Protein AF-A0A945M7C5-F1 (afdb_monomer)

Secondary structure (DSSP, 8-state):
--S-----------S-----TT-HHHHHHHHHHHHHHTT-SSPPPTTIIIIIHHHHHHHHH-----TTEEE--HHHHHHHHTT--HHHHHHHTSSSPPSEEE--GGGTTEEETTEEE-HHHHHHHHHHHHTT--

Solvent-accessible surface area (backbone atoms only — not comparable to full-atom values): 8217 Å² total; per-residue (Å²): 132,96,72,91,67,90,77,86,81,94,72,59,65,65,87,71,85,91,78,63,90,92,48,65,63,60,61,49,51,52,52,51,45,51,59,51,58,77,66,52,95,60,89,73,61,84,47,50,79,31,28,51,47,51,36,50,45,30,75,74,74,60,59,88,74,68,68,32,59,42,67,45,48,54,61,28,36,53,13,38,51,67,75,52,42,74,53,39,54,53,50,59,71,40,85,63,45,48,81,44,68,42,72,53,72,90,43,52,85,38,72,45,97,91,31,77,33,44,70,68,49,52,53,41,23,50,51,32,48,76,76,59,71,109

Foldseek 3Di:
DPDPDADDDDFFFVPDDDDDVPRCVVVVLVVVLVVVVVPDPDDDDPCVSTRVVVRVCCVPPNPDDPRLEEEADLVNLVQLLVLHDDNLVVQCPDPPRHPYYHPPCVCACHDDPNHHHHPVSSVSSVVSVVVPSD

pLDDT: mean 91.85, std 8.1, range [41.62, 98.25]

Radius of gyration: 16.78 Å; Cα contacts (8 Å, |Δi|>4): 127; chains: 1; bounding box: 40×31×46 Å

Mean predicted aligned error: 4.45 Å

Structure (mmCIF, N/CA/C/O backbone):
data_AF-A0A945M7C5-F1
#
_entry.id   AF-A0A945M7C5-F1
#
loop_
_atom_site.group_PDB
_atom_site.id
_atom_site.type_symbol
_atom_site.label_atom_id
_atom_site.label_alt_id
_atom_site.label_comp_id
_atom_site.label_asym_id
_atom_site.label_entity_id
_atom_site.label_seq_id
_atom_site.pdbx_PDB_ins_code
_atom_site.Cartn_x
_atom_site.Cartn_y
_atom_site.Cartn_z
_atom_site.occupancy
_atom_site.B_iso_or_equiv
_atom_site.auth_seq_id
_atom_site.auth_comp_id
_atom_site.auth_asym_id
_atom_site.auth_atom_id
_atom_site.pdbx_PDB_model_num
ATOM 1 N N . ASN A 1 1 ? 12.561 -13.189 6.394 1.00 41.62 1 ASN A N 1
ATOM 2 C CA . ASN A 1 1 ? 12.932 -14.588 6.695 1.00 41.62 1 ASN A CA 1
ATOM 3 C C . ASN A 1 1 ? 13.475 -15.276 5.449 1.00 41.62 1 ASN A C 1
ATOM 5 O O . ASN A 1 1 ? 12.695 -15.811 4.689 1.00 41.62 1 ASN A O 1
ATOM 9 N N . GLY A 1 2 ? 14.795 -15.220 5.246 1.00 43.94 2 GLY A N 1
ATOM 10 C CA . GLY A 1 2 ? 15.665 -16.399 5.112 1.00 43.94 2 GLY A CA 1
ATOM 11 C C . GLY A 1 2 ? 15.782 -17.213 3.816 1.00 43.94 2 GLY A C 1
ATOM 12 O O . GLY A 1 2 ? 16.835 -17.810 3.643 1.00 43.94 2 GLY A O 1
ATOM 13 N N . ASP A 1 3 ? 14.794 -17.283 2.925 1.00 53.62 3 ASP A N 1
ATOM 14 C CA . ASP A 1 3 ? 14.802 -18.277 1.827 1.00 53.62 3 ASP A CA 1
ATOM 15 C C . ASP A 1 3 ? 14.945 -17.686 0.413 1.00 53.62 3 ASP A C 1
ATOM 17 O O . ASP A 1 3 ? 14.901 -18.421 -0.572 1.00 53.62 3 ASP A O 1
ATOM 21 N N . GLY A 1 4 ? 15.124 -16.365 0.291 1.00 68.56 4 GLY A N 1
ATOM 22 C CA . GLY A 1 4 ? 15.271 -15.677 -1.002 1.00 68.56 4 GLY A CA 1
ATOM 23 C C . GLY A 1 4 ? 14.028 -15.759 -1.897 1.00 68.56 4 GLY A C 1
ATOM 24 O O . GLY A 1 4 ? 14.059 -15.318 -3.045 1.00 68.56 4 GLY A O 1
ATOM 25 N N .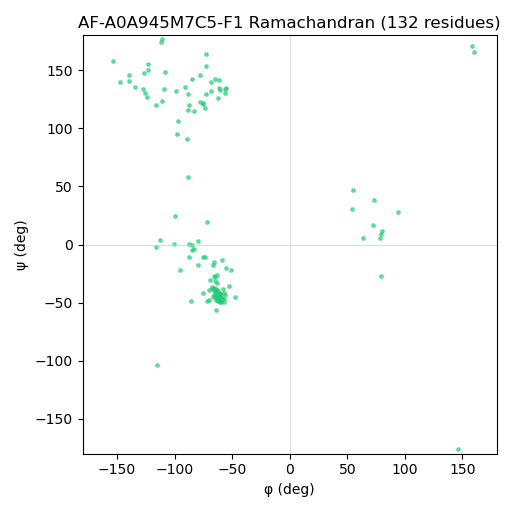 ARG A 1 5 ? 12.921 -16.320 -1.395 1.00 83.56 5 ARG A N 1
ATOM 26 C CA . ARG A 1 5 ? 11.676 -16.464 -2.142 1.00 83.56 5 ARG A CA 1
ATOM 27 C C . ARG A 1 5 ? 10.812 -15.228 -1.968 1.00 83.56 5 ARG A C 1
ATOM 29 O O . ARG A 1 5 ? 10.499 -14.802 -0.859 1.00 83.56 5 ARG A O 1
ATOM 36 N N . LEU A 1 6 ? 10.362 -14.690 -3.097 1.00 92.62 6 LEU A N 1
ATOM 37 C CA . LEU A 1 6 ? 9.384 -13.613 -3.122 1.00 92.62 6 LEU A CA 1
ATOM 38 C C . LEU A 1 6 ? 8.085 -14.069 -2.451 1.00 92.62 6 LEU A C 1
ATOM 40 O O . LEU A 1 6 ? 7.544 -15.138 -2.762 1.00 92.62 6 LEU A O 1
ATOM 44 N N . ARG A 1 7 ? 7.558 -13.219 -1.569 1.00 93.06 7 ARG A N 1
ATOM 45 C CA . ARG A 1 7 ? 6.307 -13.419 -0.835 1.00 93.06 7 ARG A CA 1
ATOM 46 C C . ARG A 1 7 ? 5.478 -12.138 -0.867 1.00 93.06 7 ARG A C 1
ATOM 48 O O . ARG A 1 7 ? 6.015 -11.063 -0.628 1.00 93.06 7 ARG A O 1
ATOM 55 N N . VAL A 1 8 ? 4.176 -12.279 -1.114 1.00 92.00 8 VAL A N 1
ATOM 56 C CA . VAL A 1 8 ? 3.203 -11.192 -0.949 1.00 92.00 8 VAL A CA 1
ATOM 57 C C . VAL A 1 8 ? 2.652 -11.256 0.475 1.00 92.00 8 VAL A C 1
ATOM 59 O O . VAL A 1 8 ? 2.368 -12.338 0.997 1.00 92.00 8 VAL A O 1
ATOM 62 N N . PHE A 1 9 ? 2.560 -10.103 1.133 1.00 90.81 9 PHE A N 1
ATOM 63 C CA . PHE A 1 9 ? 2.039 -9.981 2.492 1.00 90.81 9 PHE A CA 1
ATOM 64 C C . PHE A 1 9 ? 0.683 -9.280 2.463 1.00 90.81 9 PHE A C 1
ATOM 66 O O . PHE A 1 9 ? 0.547 -8.234 1.836 1.00 90.81 9 PHE A O 1
ATOM 73 N N . ARG A 1 10 ? -0.298 -9.831 3.184 1.00 87.19 10 ARG A N 1
ATOM 74 C CA . ARG A 1 10 ? -1.600 -9.194 3.413 1.00 87.19 10 ARG A CA 1
ATOM 75 C C . ARG A 1 10 ? -1.590 -8.506 4.772 1.00 87.19 10 ARG A C 1
ATOM 77 O O . ARG A 1 10 ? -1.822 -9.155 5.787 1.00 87.19 10 ARG A O 1
ATOM 84 N N . ASN A 1 11 ? -1.281 -7.214 4.779 1.00 85.44 11 ASN A N 1
ATOM 85 C CA . ASN A 1 11 ? -1.256 -6.390 5.984 1.00 85.44 11 ASN A CA 1
ATOM 86 C C . ASN A 1 11 ? -2.122 -5.147 5.778 1.00 85.44 11 ASN A C 1
ATOM 88 O O . ASN A 1 11 ? -2.166 -4.602 4.677 1.00 85.44 11 ASN A O 1
ATOM 92 N N . VAL A 1 12 ? -2.745 -4.658 6.849 1.00 89.75 12 VAL A N 1
ATOM 93 C CA . VAL A 1 12 ? -3.432 -3.364 6.816 1.00 89.75 12 VAL A CA 1
ATOM 94 C C . VAL A 1 12 ? -2.387 -2.251 6.779 1.00 89.75 12 VAL A C 1
ATOM 96 O O . VAL A 1 12 ? -1.477 -2.211 7.610 1.00 89.75 12 VAL A O 1
ATOM 99 N N . HIS A 1 13 ? -2.528 -1.323 5.836 1.00 86.75 13 HIS A N 1
ATOM 100 C CA . HIS A 1 13 ? -1.708 -0.118 5.756 1.00 86.75 13 HIS A CA 1
ATOM 101 C C . HIS A 1 13 ? -2.570 1.144 5.783 1.00 86.75 13 HIS A C 1
ATOM 103 O O . HIS A 1 13 ? -3.730 1.137 5.381 1.00 86.75 13 HIS A O 1
ATOM 109 N N . ASN A 1 14 ? -1.982 2.254 6.213 1.00 86.75 14 ASN A N 1
ATOM 110 C CA . ASN A 1 14 ? -2.655 3.539 6.397 1.00 86.75 14 ASN A CA 1
ATOM 111 C C . ASN A 1 14 ? -2.425 4.522 5.234 1.00 86.75 14 ASN A C 1
ATOM 113 O O . ASN A 1 14 ? -2.485 5.727 5.449 1.00 86.75 14 ASN A O 1
ATOM 117 N N . ALA A 1 15 ? -2.123 4.026 4.027 1.00 87.19 15 ALA A N 1
ATOM 118 C CA . ALA A 1 15 ? -1.867 4.879 2.862 1.00 87.19 15 ALA A CA 1
ATOM 119 C C . ALA A 1 15 ? -3.056 5.798 2.538 1.00 87.19 15 ALA A C 1
ATOM 121 O O . ALA A 1 15 ? -2.865 6.958 2.190 1.00 87.19 15 ALA A O 1
ATOM 122 N N . PHE A 1 16 ? -4.278 5.288 2.698 1.00 88.88 16 PHE A N 1
ATOM 123 C CA . PHE A 1 16 ? -5.490 6.092 2.673 1.00 88.88 16 PHE A CA 1
ATOM 124 C C . PHE A 1 16 ? -6.597 5.426 3.495 1.00 88.88 16 PHE A C 1
ATOM 126 O O . PHE A 1 16 ? -6.577 4.219 3.743 1.00 88.88 16 PHE A O 1
ATOM 133 N N . CYS A 1 17 ? -7.561 6.230 3.930 1.00 91.62 17 CYS A N 1
ATOM 134 C CA . CYS A 1 17 ? -8.763 5.797 4.633 1.00 91.62 17 CYS A CA 1
ATOM 135 C C . CYS A 1 17 ? -9.944 6.615 4.102 1.00 91.62 17 CYS A C 1
ATOM 137 O O . CYS A 1 17 ? -9.798 7.811 3.851 1.00 91.62 17 CYS A O 1
ATOM 139 N N . LEU A 1 18 ? -11.101 5.978 3.928 1.00 92.44 18 LEU A N 1
ATOM 140 C CA . LEU A 1 18 ? -12.311 6.624 3.426 1.00 92.44 18 LEU A CA 1
ATOM 141 C C . LEU A 1 18 ? -13.347 6.715 4.546 1.00 92.44 18 LEU A C 1
ATOM 143 O O . LEU A 1 18 ? -13.751 5.697 5.104 1.00 92.44 18 LEU A O 1
ATOM 147 N N . PHE A 1 19 ? -13.802 7.931 4.839 1.00 93.62 19 PHE A N 1
ATOM 148 C CA . PHE A 1 19 ? -14.819 8.188 5.854 1.00 93.62 19 PHE A CA 1
ATOM 149 C C . PHE A 1 19 ? -15.983 8.948 5.228 1.00 93.62 19 PHE A C 1
ATOM 151 O O . PHE A 1 19 ? -15.794 9.980 4.588 1.00 93.62 19 PHE A O 1
ATOM 158 N N . GLY A 1 20 ? -17.196 8.426 5.408 1.00 93.88 20 GLY A N 1
ATOM 159 C CA . GLY A 1 20 ? -18.413 9.142 5.038 1.00 93.88 20 GLY A CA 1
ATOM 160 C C . GLY A 1 20 ? -18.698 10.296 6.000 1.00 93.88 20 GLY A C 1
ATOM 161 O O . GLY A 1 20 ? -18.332 10.243 7.175 1.00 93.88 20 GLY A O 1
ATOM 162 N N . VAL A 1 21 ? -19.397 11.322 5.514 1.00 94.25 21 VAL A N 1
ATOM 163 C CA . VAL A 1 21 ? -19.900 12.416 6.358 1.00 94.25 21 VAL A CA 1
ATOM 164 C C . VAL A 1 21 ? -20.780 11.839 7.473 1.00 94.25 21 VAL A C 1
ATOM 166 O O . VAL A 1 21 ? -21.665 11.028 7.209 1.00 94.25 21 VAL A O 1
ATOM 169 N N . GLY A 1 22 ? -20.524 12.246 8.719 1.00 93.12 22 GLY A N 1
ATOM 170 C CA . GLY A 1 22 ? -21.253 11.764 9.899 1.00 93.12 22 GLY A CA 1
ATOM 171 C C . GLY A 1 22 ? -20.835 10.376 10.401 1.00 93.12 22 GLY A C 1
ATOM 172 O O . GLY A 1 22 ? -21.465 9.854 11.317 1.00 93.12 22 GLY A O 1
ATOM 173 N N . ASN A 1 23 ? -19.791 9.763 9.831 1.00 92.31 23 ASN A N 1
ATOM 174 C CA . ASN A 1 23 ? -19.252 8.501 10.333 1.00 92.31 23 ASN A CA 1
ATOM 175 C C . ASN A 1 23 ? -18.427 8.736 11.623 1.00 92.31 23 ASN A C 1
ATOM 177 O O . ASN A 1 23 ? -17.422 9.445 11.565 1.00 92.31 23 ASN A O 1
ATOM 181 N N . PRO A 1 24 ? -18.775 8.102 12.763 1.00 94.56 24 PRO A N 1
ATOM 182 C CA . PRO A 1 24 ? -18.104 8.341 14.046 1.00 94.56 24 PRO A CA 1
ATOM 183 C C . PRO A 1 24 ? -16.702 7.719 14.144 1.00 94.56 24 PRO A C 1
ATOM 185 O O . PRO A 1 24 ? -15.973 7.976 15.101 1.00 94.56 24 PRO A O 1
ATOM 188 N N . VAL A 1 25 ? -16.310 6.866 13.191 1.00 93.69 25 VAL A N 1
ATOM 189 C CA . VAL A 1 25 ? -15.030 6.148 13.223 1.00 93.69 25 VAL A CA 1
ATOM 190 C C . VAL A 1 25 ? -13.853 7.110 13.106 1.00 93.69 25 VAL A C 1
ATOM 192 O O . VAL A 1 25 ? -12.847 6.890 13.773 1.00 93.69 25 VAL A O 1
ATOM 195 N N . LEU 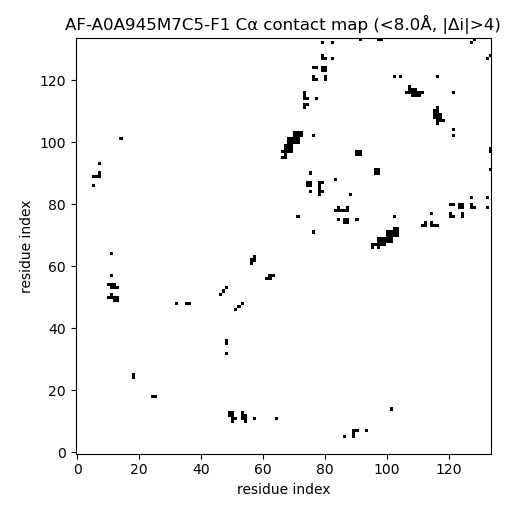A 1 26 ? -13.962 8.176 12.306 1.00 94.06 26 LEU A N 1
ATOM 196 C CA . LEU A 1 26 ? -12.873 9.148 12.182 1.00 94.06 26 LEU A CA 1
ATOM 197 C C . LEU A 1 26 ? -12.607 9.848 13.521 1.00 94.06 26 LEU A C 1
ATOM 199 O O . LEU A 1 26 ? -11.465 9.871 13.975 1.00 94.06 26 LEU A O 1
ATOM 203 N N . ASP A 1 27 ? -13.660 10.329 14.183 1.00 95.69 27 ASP A N 1
ATOM 204 C CA . ASP A 1 27 ? -13.553 10.974 15.496 1.00 95.69 27 ASP A CA 1
ATOM 205 C C . ASP A 1 27 ? -12.982 10.010 16.543 1.00 95.69 27 ASP A C 1
ATOM 207 O O . ASP A 1 27 ? -12.078 10.363 17.304 1.00 95.69 27 ASP A O 1
ATOM 211 N N . PHE A 1 28 ? -13.440 8.753 16.535 1.00 94.69 28 PHE A N 1
ATOM 212 C CA . PHE A 1 28 ? -12.884 7.705 17.388 1.00 94.69 28 PHE A CA 1
ATOM 213 C C . PHE A 1 28 ? -11.390 7.466 17.126 1.00 94.69 28 PHE A C 1
ATOM 215 O O . PHE A 1 28 ? -10.615 7.360 18.076 1.00 94.69 28 PHE A O 1
ATOM 222 N N . LEU A 1 29 ? -10.968 7.378 15.861 1.00 94.25 29 LEU A N 1
ATOM 223 C CA . LEU A 1 29 ? -9.567 7.154 15.500 1.00 94.25 29 LEU A CA 1
ATOM 224 C C . LEU A 1 29 ? -8.680 8.330 15.917 1.00 94.25 29 LEU A C 1
ATOM 226 O O . LEU A 1 29 ? -7.581 8.095 16.417 1.00 94.25 29 LEU A O 1
ATOM 230 N N . ILE A 1 30 ? -9.158 9.568 15.761 1.00 94.31 30 ILE A N 1
ATOM 231 C CA . ILE A 1 30 ? -8.458 10.775 16.221 1.00 94.31 30 ILE A CA 1
ATOM 232 C C . ILE A 1 30 ? -8.268 10.724 17.739 1.00 94.31 30 ILE A C 1
ATOM 234 O O . ILE A 1 30 ? -7.145 10.884 18.225 1.00 94.31 30 ILE A O 1
ATOM 238 N N . GLU A 1 31 ? -9.332 10.442 18.491 1.00 96.38 31 GLU A N 1
ATOM 239 C CA . GLU A 1 31 ? -9.274 10.355 19.953 1.00 96.38 31 GLU A CA 1
ATOM 240 C C . GLU A 1 31 ? -8.351 9.215 20.414 1.00 96.38 31 GLU A C 1
ATOM 242 O O . GLU A 1 31 ? -7.488 9.403 21.276 1.00 96.38 31 GLU A O 1
ATOM 247 N N . ALA A 1 32 ? -8.477 8.030 19.812 1.00 94.25 32 ALA A N 1
ATOM 248 C CA . ALA A 1 32 ? -7.653 6.872 20.136 1.00 94.25 32 ALA A CA 1
ATOM 249 C C . ALA A 1 32 ? -6.168 7.132 19.842 1.00 94.25 32 ALA A C 1
ATOM 251 O O . ALA A 1 32 ? -5.322 6.897 20.709 1.00 94.25 32 ALA A O 1
ATOM 252 N N . ALA A 1 33 ? -5.845 7.655 18.656 1.00 93.19 33 ALA A N 1
ATOM 253 C CA . ALA A 1 33 ? -4.473 7.968 18.273 1.00 93.19 33 ALA A CA 1
ATOM 254 C C . ALA A 1 33 ? -3.864 9.042 19.184 1.00 93.19 33 ALA A C 1
ATOM 256 O O . ALA A 1 33 ? -2.735 8.875 19.647 1.00 93.19 33 ALA A O 1
ATOM 257 N N . THR A 1 34 ? -4.630 10.084 19.521 1.00 94.25 34 THR A N 1
ATOM 258 C CA . THR A 1 34 ? -4.207 11.149 20.444 1.00 94.25 34 THR A CA 1
ATOM 259 C C . THR A 1 34 ? -3.905 10.588 21.831 1.00 94.25 34 THR A C 1
ATOM 261 O O . THR A 1 34 ? -2.837 10.836 22.390 1.00 94.25 34 THR A O 1
ATOM 264 N N . ARG A 1 35 ? -4.791 9.748 22.377 1.00 94.94 35 ARG A N 1
ATOM 265 C CA . ARG A 1 35 ? -4.578 9.105 23.683 1.00 94.94 35 ARG A CA 1
ATOM 266 C C . ARG A 1 35 ? -3.404 8.135 23.708 1.00 94.94 35 ARG A C 1
ATOM 268 O O . ARG A 1 35 ? -2.824 7.934 24.773 1.00 94.94 35 ARG A O 1
ATOM 275 N N . ILE A 1 36 ? -3.099 7.469 22.596 1.00 93.00 36 ILE A N 1
ATOM 276 C CA . ILE A 1 3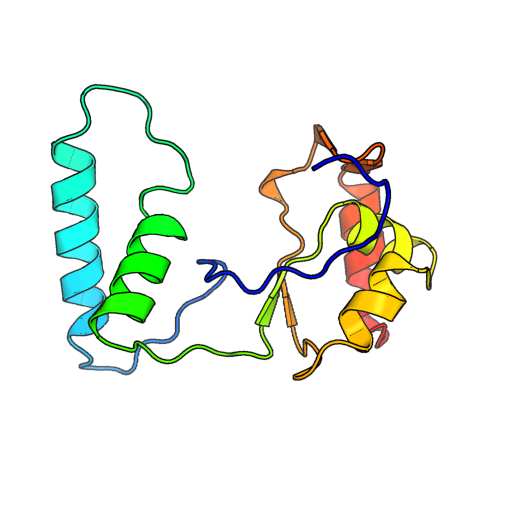6 ? -1.912 6.612 22.501 1.00 93.00 36 ILE A CA 1
ATOM 277 C C . ILE A 1 36 ? -0.668 7.495 22.456 1.00 93.00 36 ILE A C 1
ATOM 279 O O . ILE A 1 36 ? 0.237 7.274 23.251 1.00 93.00 36 ILE A O 1
ATOM 283 N N . ALA A 1 37 ? -0.650 8.520 21.599 1.00 91.69 37 ALA A N 1
ATOM 284 C CA . ALA A 1 37 ? 0.475 9.439 21.454 1.00 91.69 37 ALA A CA 1
ATOM 285 C C . ALA A 1 37 ? 0.852 10.123 22.779 1.00 91.69 37 ALA A C 1
ATOM 287 O O . ALA A 1 37 ? 2.026 10.159 23.131 1.00 91.69 37 ALA A O 1
ATOM 288 N N . LEU A 1 38 ? -0.139 10.581 23.553 1.00 93.56 38 LEU A N 1
ATOM 289 C CA . LEU A 1 38 ? 0.069 11.229 24.855 1.00 93.56 38 LEU A CA 1
ATOM 290 C C . LEU A 1 38 ? 0.656 10.309 25.939 1.00 93.56 38 LEU A C 1
ATOM 292 O O . LEU A 1 38 ? 1.091 10.803 26.974 1.00 93.56 38 LEU A O 1
ATOM 296 N N . ARG A 1 39 ? 0.645 8.986 25.740 1.00 93.06 39 ARG A N 1
ATOM 297 C CA . ARG A 1 39 ? 1.203 8.000 26.684 1.00 93.06 39 ARG A CA 1
ATOM 298 C C . ARG A 1 39 ? 2.589 7.497 26.287 1.00 93.06 39 ARG A C 1
ATOM 300 O O . ARG A 1 39 ? 3.114 6.604 26.946 1.00 93.06 39 ARG A O 1
ATOM 307 N N . LEU A 1 40 ? 3.142 7.979 25.177 1.00 91.31 40 LEU A N 1
ATOM 308 C CA . LEU A 1 40 ? 4.443 7.528 24.706 1.00 91.31 40 LEU A CA 1
ATOM 309 C C . LEU A 1 40 ? 5.559 8.283 25.416 1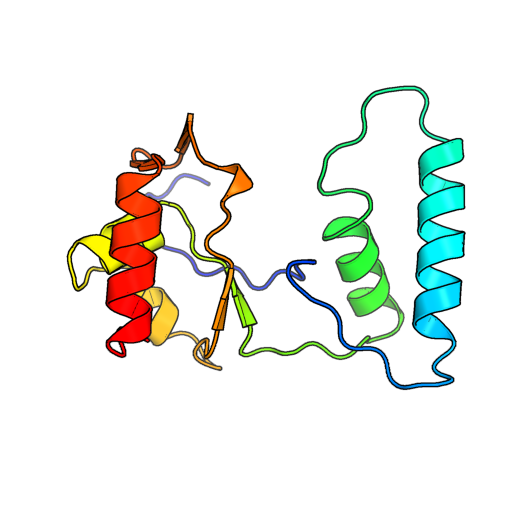.00 91.31 40 LEU A C 1
ATOM 311 O O . LEU A 1 40 ? 5.763 9.470 25.179 1.00 91.31 40 LEU A O 1
ATOM 315 N N . ASP A 1 41 ? 6.348 7.554 26.197 1.00 85.56 41 ASP A N 1
ATOM 316 C CA . ASP A 1 41 ? 7.581 8.057 26.802 1.00 85.56 41 ASP A CA 1
ATOM 317 C C . ASP A 1 41 ? 8.775 7.850 25.853 1.00 85.56 41 ASP A C 1
ATOM 319 O O . ASP A 1 41 ? 9.738 7.148 26.163 1.00 85.56 41 ASP A O 1
ATOM 323 N N . GLY A 1 42 ? 8.696 8.419 24.644 1.00 85.25 42 GLY A N 1
ATOM 324 C CA . GLY A 1 42 ? 9.780 8.364 23.660 1.00 85.25 42 GLY A CA 1
ATOM 325 C C . GLY A 1 42 ? 9.328 8.291 22.198 1.00 85.25 42 GLY A C 1
ATOM 326 O O . GLY A 1 42 ? 8.135 8.369 21.896 1.00 85.25 42 GLY A O 1
ATOM 327 N N . PRO A 1 43 ? 10.283 8.150 21.259 1.00 83.56 43 PRO A N 1
ATOM 328 C CA . PRO A 1 43 ? 9.981 8.088 19.836 1.00 83.56 43 PRO A CA 1
ATOM 329 C C . PRO A 1 43 ? 9.119 6.865 19.502 1.00 83.56 43 PRO A C 1
ATOM 331 O O . PRO A 1 43 ? 9.464 5.721 19.804 1.00 83.56 43 PRO A O 1
ATOM 334 N N . ALA A 1 44 ? 7.993 7.112 18.836 1.00 82.75 44 ALA A N 1
ATOM 335 C CA . ALA A 1 44 ? 7.092 6.069 18.373 1.00 82.75 44 ALA A CA 1
ATOM 336 C C . ALA A 1 44 ? 7.629 5.401 17.103 1.00 82.75 44 ALA A C 1
ATOM 338 O O . ALA A 1 44 ? 8.161 6.063 16.211 1.00 82.75 44 ALA A O 1
ATOM 339 N N . SER A 1 45 ? 7.378 4.099 16.947 1.00 86.00 45 SER A N 1
ATOM 340 C CA . SER A 1 45 ? 7.454 3.496 15.615 1.00 86.00 45 SER A CA 1
ATOM 341 C C . SER A 1 45 ? 6.414 4.167 14.705 1.00 86.00 45 SER A C 1
ATOM 343 O O . SER A 1 45 ? 5.249 4.239 15.107 1.00 86.00 45 SER A O 1
ATOM 345 N N . PRO A 1 46 ? 6.763 4.551 13.461 1.00 79.56 46 PRO A N 1
ATOM 346 C CA . PRO A 1 46 ? 5.795 5.067 12.486 1.00 79.56 46 PRO A CA 1
ATOM 347 C C . PRO A 1 46 ? 4.615 4.115 12.242 1.00 79.56 46 PRO A C 1
ATOM 349 O O . PRO A 1 46 ? 3.548 4.522 11.796 1.00 79.56 46 PRO A O 1
ATOM 352 N N . GLN A 1 47 ? 4.790 2.831 12.568 1.00 85.88 47 GLN A N 1
ATOM 353 C CA . GLN A 1 47 ? 3.759 1.817 12.408 1.00 85.88 47 GLN A CA 1
ATOM 354 C C . GLN A 1 47 ? 2.705 1.827 13.523 1.00 85.88 47 GLN A C 1
ATOM 356 O O . GLN A 1 47 ? 1.651 1.222 13.348 1.00 85.88 47 GLN A O 1
ATOM 361 N N . LEU A 1 48 ? 2.983 2.450 14.675 1.00 89.44 48 LEU A N 1
ATOM 362 C CA . LEU A 1 48 ? 2.147 2.330 15.872 1.00 89.44 48 LEU A CA 1
ATOM 363 C C . LEU A 1 48 ? 0.744 2.908 15.657 1.00 89.44 48 LEU A C 1
ATOM 365 O O . LEU A 1 48 ? -0.238 2.193 15.834 1.00 89.44 48 LEU A O 1
ATOM 369 N N . LEU A 1 49 ? 0.665 4.180 15.258 1.00 88.56 49 LEU A N 1
ATOM 370 C CA . LEU A 1 49 ? -0.599 4.914 15.105 1.00 88.56 49 LEU A CA 1
ATOM 371 C C . LEU A 1 49 ? -1.278 4.696 13.744 1.00 88.56 49 LEU A C 1
ATOM 373 O O . LEU A 1 49 ? -2.380 5.184 13.528 1.00 88.56 49 LEU A O 1
ATOM 377 N N . GLY A 1 50 ? -0.633 3.965 12.834 1.00 87.56 50 GLY A N 1
ATOM 378 C CA . GLY A 1 50 ? -1.185 3.611 11.529 1.00 87.56 50 GLY A CA 1
ATOM 379 C C . GLY A 1 50 ? -1.388 2.099 11.419 1.00 87.56 50 GLY A C 1
ATOM 380 O O . GLY A 1 50 ? -2.329 1.576 12.015 1.00 87.56 50 GLY A O 1
ATOM 381 N N . PRO A 1 51 ? -0.512 1.368 10.704 1.00 90.88 51 PRO A N 1
ATOM 382 C CA . PRO A 1 51 ? -0.672 -0.059 10.427 1.00 90.88 51 PRO A CA 1
ATOM 383 C C . PRO A 1 51 ? -1.025 -0.919 11.642 1.00 90.88 51 PRO A C 1
ATOM 385 O O . PRO A 1 51 ? -1.935 -1.735 11.552 1.00 90.88 51 PRO A O 1
ATOM 388 N N . LYS A 1 52 ? -0.362 -0.743 12.793 1.00 92.19 52 LYS A N 1
ATOM 389 C CA . LYS A 1 52 ? -0.602 -1.587 13.976 1.00 92.19 52 LYS A CA 1
ATOM 390 C C . LYS A 1 52 ? -1.961 -1.323 14.609 1.00 92.19 52 LYS A C 1
ATOM 392 O O . LYS A 1 52 ? -2.685 -2.280 14.875 1.00 92.19 52 LYS A O 1
ATOM 397 N N . LEU A 1 53 ? -2.316 -0.055 14.820 1.00 92.19 53 LEU A N 1
ATOM 398 C CA . LEU A 1 53 ? -3.631 0.316 15.342 1.00 92.19 53 LEU A CA 1
ATOM 399 C C . LEU A 1 53 ? -4.747 -0.156 14.401 1.00 92.19 53 LEU A C 1
ATOM 401 O O . LEU A 1 53 ? -5.685 -0.813 14.842 1.00 92.19 53 LEU A O 1
ATOM 405 N N . LEU A 1 54 ? -4.618 0.113 13.100 1.00 93.44 54 LEU A N 1
ATOM 406 C CA . LEU A 1 54 ? -5.628 -0.269 12.112 1.00 93.44 54 LEU A CA 1
ATOM 407 C C . LEU A 1 54 ? -5.733 -1.789 11.938 1.00 93.44 54 LEU A C 1
ATOM 409 O O . LEU A 1 54 ? -6.840 -2.308 11.838 1.00 93.44 54 LEU A O 1
ATOM 413 N N . THR A 1 55 ? -4.613 -2.519 11.976 1.00 93.44 55 THR A N 1
ATOM 414 C CA . THR A 1 55 ? -4.615 -3.993 11.968 1.00 93.44 55 THR A CA 1
ATOM 415 C C . THR A 1 55 ? -5.335 -4.541 13.197 1.00 93.44 55 THR A C 1
ATOM 417 O O . THR A 1 55 ? -6.145 -5.455 13.075 1.00 93.44 55 THR A O 1
ATOM 420 N N . ALA A 1 56 ? -5.078 -3.981 14.383 1.00 92.75 56 ALA A N 1
ATOM 421 C CA . ALA A 1 56 ? -5.762 -4.403 15.601 1.00 92.75 56 ALA A CA 1
ATOM 422 C C . ALA A 1 56 ? -7.277 -4.169 15.500 1.00 92.75 56 ALA A C 1
ATOM 424 O O . ALA A 1 56 ? -8.054 -5.069 15.801 1.00 92.75 56 ALA A O 1
ATOM 425 N N . LEU A 1 57 ? -7.700 -2.998 15.019 1.00 92.44 57 LEU A N 1
ATOM 426 C CA . LEU A 1 57 ? -9.118 -2.687 14.830 1.00 92.44 57 LEU A CA 1
ATOM 427 C C . LEU A 1 57 ? -9.771 -3.602 13.789 1.00 92.44 57 LEU A C 1
ATOM 429 O O . LEU A 1 57 ? -10.846 -4.139 14.045 1.00 92.44 57 LEU A O 1
ATOM 433 N N . HIS A 1 58 ? -9.108 -3.852 12.659 1.00 94.31 58 HIS A N 1
ATOM 434 C CA . HIS A 1 58 ? -9.582 -4.816 11.669 1.00 94.31 58 HIS A CA 1
ATOM 435 C C . HIS A 1 58 ? -9.769 -6.211 12.282 1.00 94.31 58 HIS A C 1
ATOM 437 O O . HIS A 1 58 ? -10.829 -6.807 12.133 1.00 94.31 58 HIS A O 1
ATOM 443 N N . ASN A 1 59 ? -8.793 -6.700 13.047 1.00 93.56 59 ASN A N 1
ATOM 444 C CA . ASN A 1 59 ? -8.860 -8.033 13.645 1.00 93.56 59 ASN A CA 1
ATOM 445 C C . ASN A 1 59 ? -9.919 -8.161 14.753 1.00 93.56 59 ASN A C 1
ATOM 447 O O . ASN A 1 59 ? -10.441 -9.252 14.960 1.00 93.56 59 ASN A O 1
ATOM 451 N N . ILE A 1 60 ? -10.212 -7.083 15.491 1.00 94.56 60 ILE A N 1
ATOM 452 C CA . ILE A 1 60 ? -11.165 -7.112 16.614 1.00 94.56 60 ILE A CA 1
ATOM 453 C C . ILE A 1 60 ? -12.602 -6.901 16.133 1.00 94.56 60 ILE A C 1
ATOM 455 O O . ILE A 1 60 ? -13.494 -7.637 16.547 1.00 94.56 60 ILE A O 1
ATOM 459 N N . VAL A 1 61 ? -12.840 -5.878 15.306 1.00 92.12 61 VAL A N 1
ATOM 460 C CA . VAL A 1 61 ? -14.199 -5.448 14.923 1.00 92.12 61 VAL A CA 1
ATOM 461 C C . VAL A 1 61 ? -14.504 -5.600 13.434 1.00 92.12 61 VAL A C 1
ATOM 463 O O . VAL A 1 61 ? -15.623 -5.318 13.018 1.00 92.12 61 VAL A O 1
ATOM 466 N N . GLY A 1 62 ? -13.544 -6.045 12.622 1.00 92.12 62 GLY A N 1
ATOM 467 C CA . GLY A 1 62 ? -13.774 -6.320 11.204 1.00 92.12 62 GLY A CA 1
ATOM 468 C C . GLY A 1 62 ? -13.927 -5.069 10.342 1.00 92.12 62 GLY A C 1
ATOM 469 O O . GLY A 1 62 ? -14.761 -5.061 9.439 1.00 92.12 62 GLY A O 1
ATOM 470 N N . PHE A 1 63 ? -13.163 -3.997 10.601 1.00 90.38 63 PHE A N 1
ATOM 471 C CA . PHE A 1 63 ? -13.228 -2.809 9.739 1.00 90.38 63 PHE A CA 1
ATOM 472 C C . PHE A 1 63 ? -12.936 -3.151 8.271 1.00 90.38 63 PHE A C 1
ATOM 474 O O . PHE A 1 63 ? -11.967 -3.865 8.002 1.00 90.38 63 PHE A O 1
ATOM 481 N N . PRO A 1 64 ? -13.753 -2.652 7.324 1.00 90.69 64 PRO A N 1
ATOM 482 C CA . PRO A 1 64 ? -13.631 -3.015 5.922 1.00 90.69 64 PRO A CA 1
ATOM 483 C C . PRO A 1 64 ? -12.304 -2.526 5.344 1.00 90.69 64 PRO A C 1
ATOM 485 O O . PRO A 1 64 ? -11.837 -1.428 5.654 1.00 90.69 64 PRO A O 1
ATOM 488 N N . LEU A 1 65 ? -11.718 -3.351 4.480 1.00 93.12 65 LEU A N 1
ATOM 489 C CA . LEU A 1 65 ? -10.503 -3.036 3.741 1.00 93.12 65 LEU A CA 1
ATOM 490 C C . LEU A 1 65 ? -10.846 -2.802 2.273 1.00 93.12 65 LEU A C 1
ATOM 492 O O . LEU A 1 65 ? -11.748 -3.430 1.721 1.00 93.12 65 LEU A O 1
ATOM 496 N N . ILE A 1 66 ? -10.083 -1.926 1.627 1.00 93.44 66 ILE A N 1
ATOM 497 C CA . ILE A 1 66 ? -10.058 -1.842 0.168 1.00 93.44 66 ILE A CA 1
ATOM 498 C C . ILE A 1 66 ? -8.971 -2.810 -0.276 1.00 93.44 66 ILE A C 1
ATOM 500 O O . ILE A 1 66 ? -7.797 -2.462 -0.317 1.00 93.44 66 ILE A O 1
ATOM 504 N N . GLU A 1 67 ? -9.358 -4.058 -0.525 1.00 92.19 67 GLU A N 1
ATOM 505 C CA . GLU A 1 67 ? -8.412 -5.161 -0.746 1.00 92.19 67 GLU A CA 1
ATOM 506 C C . GLU A 1 67 ? -7.585 -5.010 -2.034 1.00 92.19 67 GLU A C 1
ATOM 508 O O . GLU A 1 67 ? -6.534 -5.627 -2.162 1.00 92.19 67 GLU A O 1
ATOM 513 N N . THR A 1 68 ? -8.020 -4.152 -2.963 1.00 93.25 68 THR A N 1
ATOM 514 C CA . THR A 1 68 ? -7.280 -3.786 -4.182 1.00 93.25 68 THR A CA 1
ATOM 515 C C . THR A 1 68 ? -6.266 -2.658 -3.959 1.00 93.25 68 THR A C 1
ATOM 517 O O . THR A 1 68 ? -5.582 -2.252 -4.899 1.00 93.25 68 THR A O 1
ATOM 520 N N . ALA A 1 69 ? -6.149 -2.125 -2.742 1.00 92.88 69 ALA A N 1
ATOM 521 C CA . ALA A 1 69 ? -5.087 -1.198 -2.386 1.00 92.88 69 ALA A CA 1
ATOM 522 C C . ALA A 1 69 ? -3.862 -1.966 -1.889 1.00 92.88 69 ALA A C 1
ATOM 524 O O . ALA A 1 69 ? -3.912 -2.623 -0.851 1.00 92.88 69 ALA A O 1
ATOM 525 N N . GLY A 1 70 ? -2.764 -1.866 -2.635 1.00 93.81 70 GLY A N 1
ATOM 526 C CA . GLY A 1 70 ? -1.488 -2.470 -2.277 1.00 93.81 70 GLY A CA 1
ATOM 527 C C . GLY A 1 70 ? -0.419 -1.446 -1.907 1.00 93.81 70 GLY A C 1
ATOM 528 O O . GLY A 1 70 ? -0.591 -0.231 -2.022 1.00 93.81 70 GLY A O 1
ATOM 529 N N . ALA A 1 71 ? 0.744 -1.959 -1.517 1.00 93.81 71 ALA A N 1
ATOM 530 C CA . ALA A 1 71 ? 1.963 -1.183 -1.339 1.00 93.81 71 ALA A CA 1
ATOM 531 C C . ALA A 1 71 ? 3.102 -1.826 -2.136 1.00 93.81 71 ALA A C 1
ATOM 533 O O . ALA A 1 71 ? 3.297 -3.042 -2.078 1.00 93.81 71 ALA A O 1
ATOM 534 N N . ALA A 1 72 ? 3.852 -1.011 -2.873 1.00 95.56 72 ALA A N 1
ATOM 535 C CA . ALA A 1 72 ? 5.021 -1.461 -3.609 1.00 95.56 72 ALA A CA 1
ATOM 536 C C . ALA A 1 72 ? 6.203 -1.620 -2.643 1.00 95.56 72 ALA A C 1
ATOM 538 O O . ALA A 1 72 ? 6.597 -0.672 -1.961 1.00 95.56 72 ALA A O 1
ATOM 539 N N . SER A 1 73 ? 6.774 -2.824 -2.584 1.00 95.50 73 SER A N 1
ATOM 540 C CA . SER A 1 73 ? 8.086 -3.022 -1.968 1.00 95.50 73 SER A CA 1
ATOM 541 C C . SER A 1 73 ? 9.183 -2.444 -2.874 1.00 95.50 73 SER A C 1
ATOM 543 O O . SER A 1 73 ? 8.942 -2.263 -4.070 1.00 95.50 73 SER A O 1
ATOM 545 N N . PRO A 1 74 ? 10.410 -2.218 -2.373 1.00 97.06 74 PRO A N 1
ATOM 546 C CA . PRO A 1 74 ? 11.532 -1.789 -3.213 1.00 97.06 74 PRO A CA 1
ATOM 547 C C . PRO A 1 74 ? 11.766 -2.691 -4.436 1.00 97.06 74 PRO A C 1
ATOM 549 O O . PRO A 1 74 ? 12.052 -2.205 -5.526 1.00 97.06 74 PRO A O 1
ATOM 552 N N . LEU A 1 75 ? 11.557 -4.004 -4.293 1.00 97.31 75 LEU A N 1
ATOM 553 C CA . LEU A 1 75 ? 11.642 -4.952 -5.408 1.00 97.31 75 LEU A CA 1
ATOM 554 C C . LEU A 1 75 ? 10.551 -4.716 -6.464 1.00 97.31 75 LEU A C 1
ATOM 556 O O . LEU A 1 75 ? 10.829 -4.820 -7.653 1.00 97.31 75 LEU A O 1
ATOM 560 N N . VAL A 1 76 ? 9.328 -4.373 -6.045 1.00 97.50 76 VAL A N 1
ATOM 561 C CA . VAL A 1 76 ? 8.235 -4.017 -6.965 1.00 97.50 76 VAL A CA 1
ATOM 562 C C . VAL A 1 76 ? 8.510 -2.674 -7.641 1.00 97.50 76 VAL A C 1
ATOM 564 O O . VAL A 1 76 ? 8.262 -2.556 -8.832 1.00 97.50 76 VAL A O 1
ATOM 567 N N . LEU A 1 77 ? 9.057 -1.684 -6.924 1.00 98.00 77 LEU A N 1
ATOM 568 C CA . LEU A 1 77 ? 9.454 -0.395 -7.511 1.00 98.00 77 LEU A CA 1
ATOM 569 C C . LEU A 1 77 ? 10.492 -0.577 -8.620 1.00 98.00 77 LEU A C 1
ATOM 571 O O . LEU A 1 77 ? 10.328 -0.036 -9.710 1.00 98.00 77 LEU A O 1
ATOM 575 N N . ARG A 1 78 ? 11.526 -1.386 -8.359 1.00 97.75 78 ARG A N 1
ATOM 576 C CA . ARG A 1 78 ? 12.536 -1.750 -9.359 1.00 97.75 78 ARG A CA 1
ATOM 577 C C . ARG A 1 78 ? 11.899 -2.396 -10.586 1.00 97.75 78 ARG A C 1
ATOM 579 O O . ARG A 1 78 ? 12.206 -2.000 -11.703 1.00 97.75 78 ARG A O 1
ATOM 586 N N . ASP A 1 79 ? 11.033 -3.383 -10.379 1.00 98.25 79 ASP A N 1
ATOM 587 C CA . ASP A 1 79 ? 10.405 -4.112 -11.481 1.00 98.25 79 ASP A CA 1
ATOM 588 C C . ASP A 1 79 ? 9.434 -3.214 -12.273 1.00 98.25 79 ASP A C 1
ATOM 590 O O . ASP A 1 79 ? 9.406 -3.291 -13.496 1.00 98.25 79 ASP A O 1
ATOM 594 N N . LEU A 1 80 ? 8.701 -2.304 -11.618 1.00 97.94 80 LEU A N 1
ATOM 595 C CA . LEU A 1 80 ? 7.891 -1.278 -12.292 1.00 97.94 80 LEU A CA 1
ATOM 596 C C . LEU A 1 80 ? 8.759 -0.372 -13.172 1.00 97.94 80 LEU A C 1
ATOM 598 O O . LEU A 1 80 ? 8.455 -0.193 -14.348 1.00 97.94 80 LEU A O 1
ATOM 602 N N . ALA A 1 81 ? 9.858 0.156 -12.629 1.00 97.31 81 ALA A N 1
ATOM 603 C CA . ALA A 1 81 ? 10.763 1.032 -13.369 1.00 97.31 81 ALA A CA 1
ATOM 604 C C . ALA A 1 81 ? 11.493 0.320 -14.524 1.00 97.31 81 ALA A C 1
ATOM 606 O O . ALA A 1 81 ? 11.841 0.951 -15.518 1.00 97.31 81 ALA A O 1
ATOM 607 N N . ALA A 1 82 ? 11.699 -0.995 -14.417 1.00 97.12 82 ALA A N 1
ATOM 608 C CA . ALA A 1 82 ? 12.261 -1.829 -15.479 1.00 97.12 82 ALA A CA 1
ATOM 609 C C . ALA A 1 82 ? 11.224 -2.284 -16.529 1.00 97.12 82 ALA A C 1
ATOM 611 O O . ALA A 1 82 ? 11.594 -2.943 -17.501 1.00 97.12 82 ALA A O 1
ATOM 612 N N . GLY A 1 83 ? 9.937 -1.964 -16.341 1.00 96.12 83 GLY A N 1
ATOM 613 C CA . GLY A 1 83 ? 8.840 -2.389 -17.218 1.00 96.12 83 GLY A CA 1
ATOM 614 C C . GLY A 1 83 ? 8.354 -3.828 -16.993 1.00 96.12 83 GLY A C 1
ATOM 615 O O . GLY A 1 83 ? 7.554 -4.341 -17.773 1.00 96.12 83 GLY A O 1
ATOM 616 N N . GLY A 1 84 ? 8.816 -4.499 -15.939 1.00 95.81 84 GLY A N 1
ATOM 617 C CA . GLY A 1 84 ? 8.433 -5.862 -15.590 1.00 95.81 84 GLY A CA 1
ATOM 618 C C . GLY A 1 84 ? 9.435 -6.547 -14.665 1.00 95.81 84 GLY A C 1
ATOM 619 O O . GLY A 1 84 ? 10.571 -6.106 -14.495 1.00 95.81 84 GLY A O 1
ATOM 620 N N . GLY A 1 85 ? 9.016 -7.664 -14.071 1.00 96.69 85 GLY A N 1
ATOM 621 C CA . GLY A 1 85 ? 9.903 -8.493 -13.268 1.00 96.69 85 GLY A CA 1
ATOM 622 C C . GLY A 1 85 ? 9.177 -9.390 -12.268 1.00 96.69 85 GLY A C 1
ATOM 623 O O . GLY A 1 85 ? 7.971 -9.256 -12.044 1.00 96.69 85 GLY A O 1
ATOM 624 N N . PRO A 1 86 ? 9.914 -10.318 -11.638 1.00 96.62 86 PRO A N 1
ATOM 625 C CA . PRO A 1 86 ? 9.331 -11.394 -10.848 1.00 96.62 86 PRO A CA 1
ATOM 626 C C . PRO A 1 86 ? 8.582 -10.916 -9.595 1.00 96.62 86 PRO A C 1
ATOM 628 O O . PRO A 1 86 ? 7.670 -11.606 -9.138 1.00 96.62 86 PRO A O 1
ATOM 631 N N . ALA A 1 87 ? 8.943 -9.771 -9.008 1.00 96.81 87 ALA A N 1
ATOM 632 C CA . ALA A 1 87 ? 8.225 -9.205 -7.868 1.00 96.81 87 ALA A CA 1
ATOM 633 C C . ALA A 1 87 ? 6.899 -8.573 -8.304 1.00 96.81 87 AL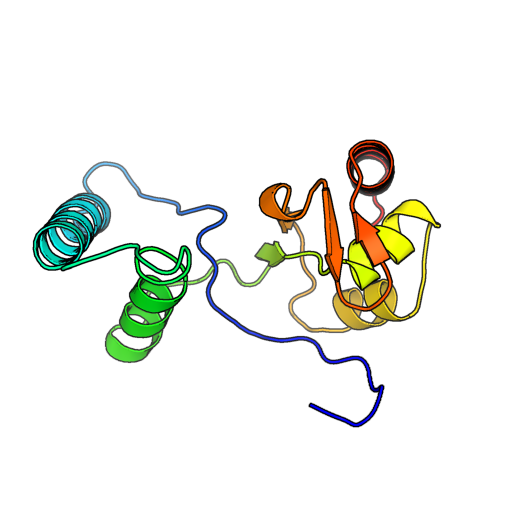A A C 1
ATOM 635 O O . ALA A 1 87 ? 5.885 -8.796 -7.639 1.00 96.81 87 ALA A O 1
ATOM 636 N N . LEU A 1 88 ? 6.892 -7.850 -9.429 1.00 96.50 88 LEU A N 1
ATOM 637 C CA . LEU A 1 88 ? 5.669 -7.284 -10.003 1.00 96.50 88 LEU A CA 1
ATOM 638 C C . LEU A 1 88 ? 4.718 -8.384 -10.493 1.00 96.50 88 LEU A C 1
ATOM 640 O O . LEU A 1 88 ? 3.535 -8.363 -10.161 1.00 96.50 88 LEU A O 1
ATOM 644 N N . ASP A 1 89 ? 5.236 -9.389 -11.199 1.00 95.88 89 ASP A N 1
ATOM 645 C CA . ASP A 1 89 ? 4.444 -10.522 -11.689 1.00 95.88 89 ASP A CA 1
ATOM 646 C C . ASP A 1 89 ? 3.803 -11.293 -10.536 1.00 95.88 89 ASP A C 1
ATOM 648 O O . ASP A 1 89 ? 2.622 -11.642 -10.579 1.00 95.88 89 ASP A O 1
ATOM 652 N N . LYS A 1 90 ? 4.560 -11.512 -9.453 1.00 95.62 90 LYS A N 1
ATOM 653 C CA . LYS A 1 90 ? 4.022 -12.158 -8.257 1.00 95.62 90 LYS A CA 1
ATOM 654 C C . LYS A 1 90 ? 2.924 -11.322 -7.601 1.00 95.62 90 LYS A C 1
ATOM 656 O O . LYS A 1 90 ? 1.944 -11.893 -7.131 1.00 95.62 90 LYS A O 1
ATOM 661 N N . LEU A 1 91 ? 3.091 -10.001 -7.542 1.00 95.06 91 LEU A N 1
ATOM 662 C CA . LEU A 1 91 ? 2.094 -9.103 -6.967 1.00 95.06 91 LEU A CA 1
ATOM 663 C C . LEU A 1 91 ? 0.792 -9.114 -7.784 1.00 95.06 91 LEU A C 1
ATOM 665 O O . LEU A 1 91 ? -0.279 -9.233 -7.200 1.00 95.06 91 LEU A O 1
ATOM 669 N N . ARG A 1 92 ? 0.882 -9.058 -9.119 1.00 93.44 92 ARG A N 1
ATOM 670 C CA . ARG A 1 92 ? -0.275 -9.132 -10.031 1.00 93.44 92 ARG A CA 1
ATOM 671 C C . ARG A 1 92 ? -1.020 -10.462 -9.951 1.00 93.44 92 ARG A C 1
ATOM 673 O O . ARG A 1 92 ? -2.234 -10.503 -10.124 1.00 93.44 92 ARG A O 1
ATOM 680 N N . ALA A 1 93 ? -0.297 -11.550 -9.697 1.00 93.62 93 ALA A N 1
ATOM 681 C CA . ALA A 1 93 ? -0.877 -12.882 -9.579 1.00 93.62 93 ALA A CA 1
ATOM 682 C C . ALA A 1 93 ? -1.622 -13.121 -8.249 1.00 93.62 93 ALA A C 1
ATOM 684 O O . ALA A 1 93 ? -2.298 -14.142 -8.119 1.00 93.62 93 ALA A O 1
ATOM 685 N N . GLU A 1 94 ? -1.501 -12.230 -7.257 1.00 92.19 94 GLU A N 1
ATOM 686 C CA . GLU A 1 94 ? -2.167 -12.381 -5.959 1.00 92.19 94 GLU A CA 1
ATOM 687 C C . GLU A 1 94 ? -3.587 -11.777 -5.998 1.00 92.19 94 GLU A C 1
ATOM 689 O O . GLU A 1 94 ? -3.728 -10.580 -6.235 1.00 92.19 94 GLU A O 1
ATOM 694 N N . PRO A 1 95 ? -4.657 -12.557 -5.747 1.00 91.44 95 PRO A N 1
ATOM 695 C CA . PRO A 1 95 ? -6.027 -12.044 -5.779 1.00 91.44 95 PRO A CA 1
ATOM 696 C C . PRO A 1 95 ? -6.462 -11.391 -4.444 1.00 91.44 95 PRO A C 1
ATOM 698 O O . PRO A 1 95 ? -6.176 -11.945 -3.391 1.00 91.44 95 PRO A O 1
ATOM 701 N N . PRO A 1 96 ? -7.238 -10.295 -4.428 1.00 91.75 96 PRO A N 1
ATOM 702 C CA . PRO A 1 96 ? -7.528 -9.466 -5.583 1.00 91.75 96 PRO A CA 1
ATOM 703 C C . PRO A 1 96 ? -6.264 -8.723 -6.024 1.00 91.75 96 PRO A C 1
ATOM 705 O O . PRO A 1 96 ? -5.492 -8.247 -5.191 1.00 91.75 96 PRO A O 1
ATOM 708 N N . ALA A 1 97 ? -6.074 -8.626 -7.340 1.00 90.38 97 ALA A N 1
ATOM 709 C CA . ALA A 1 97 ? -4.953 -7.882 -7.893 1.00 90.38 97 ALA A CA 1
ATOM 710 C C . ALA A 1 97 ? -5.057 -6.402 -7.478 1.00 90.38 97 ALA A C 1
ATOM 712 O O . ALA A 1 97 ? -6.169 -5.854 -7.427 1.00 90.38 97 ALA A O 1
ATOM 713 N N . PRO A 1 98 ? -3.930 -5.740 -7.168 1.00 92.75 98 PRO A N 1
ATOM 714 C CA . PRO A 1 98 ? -3.963 -4.349 -6.756 1.00 92.75 98 PRO A CA 1
ATOM 715 C C . PRO A 1 98 ? -4.376 -3.444 -7.921 1.00 92.75 98 PRO A C 1
ATOM 717 O O . PRO A 1 98 ? -3.823 -3.525 -9.011 1.00 92.75 98 PRO A O 1
ATOM 720 N N . ALA A 1 99 ? -5.323 -2.547 -7.663 1.00 93.12 99 ALA A N 1
ATOM 721 C CA . ALA A 1 99 ? -5.736 -1.489 -8.585 1.00 93.12 99 ALA A CA 1
ATOM 722 C C . ALA A 1 99 ? -5.005 -0.168 -8.304 1.00 93.12 99 ALA A C 1
ATOM 724 O O . ALA A 1 99 ? -4.921 0.699 -9.169 1.00 93.12 99 ALA A O 1
ATOM 725 N N . VAL A 1 100 ? -4.494 -0.001 -7.081 1.00 92.88 100 VAL A N 1
ATOM 726 C CA . VAL A 1 100 ? -3.713 1.165 -6.659 1.00 92.88 100 VAL A CA 1
ATOM 727 C C . VAL A 1 100 ? -2.548 0.716 -5.788 1.00 92.88 100 VAL A C 1
ATOM 729 O O . VAL A 1 100 ? -2.673 -0.240 -5.019 1.00 92.88 100 VAL A O 1
ATOM 732 N N . LEU A 1 101 ? -1.419 1.420 -5.882 1.00 94.88 101 LEU A N 1
ATOM 733 C CA . LEU A 1 101 ? -0.227 1.139 -5.087 1.00 94.88 101 LEU A CA 1
ATOM 734 C C . LEU A 1 101 ? 0.246 2.377 -4.329 1.00 94.88 101 LEU A C 1
ATOM 736 O O . LEU A 1 101 ? 0.470 3.436 -4.908 1.00 94.88 101 LEU A O 1
ATOM 740 N N . ASN A 1 102 ? 0.488 2.214 -3.032 1.00 94.50 102 ASN A N 1
ATOM 741 C CA . ASN A 1 102 ? 1.356 3.109 -2.282 1.00 94.50 102 ASN A CA 1
ATOM 742 C C . ASN A 1 102 ? 2.818 2.827 -2.660 1.00 94.50 102 ASN A C 1
ATOM 744 O O . ASN A 1 102 ? 3.325 1.741 -2.381 1.00 94.50 102 ASN A O 1
ATOM 748 N N . LEU A 1 103 ? 3.507 3.807 -3.245 1.00 95.12 103 LEU A N 1
ATOM 749 C CA . LEU A 1 103 ? 4.918 3.686 -3.643 1.00 95.12 103 LEU A CA 1
ATOM 750 C C . LEU A 1 103 ? 5.911 3.875 -2.491 1.00 95.12 103 LEU A C 1
ATOM 752 O O . LEU A 1 103 ? 7.117 3.836 -2.700 1.00 95.12 103 LEU A O 1
ATOM 756 N N . CYS A 1 104 ? 5.411 4.062 -1.267 1.00 92.25 104 CYS A N 1
ATOM 757 C CA . CYS A 1 104 ? 6.215 4.129 -0.054 1.00 92.25 104 CYS A CA 1
ATOM 758 C C . CYS A 1 104 ? 7.318 5.196 -0.124 1.00 92.25 104 CYS A C 1
ATOM 760 O O . CYS A 1 104 ? 8.448 4.928 0.273 1.00 92.25 104 CYS A O 1
ATOM 762 N N . ALA A 1 105 ? 6.989 6.417 -0.564 1.00 89.62 105 ALA A N 1
ATOM 763 C CA . ALA A 1 105 ? 7.939 7.532 -0.710 1.00 89.62 105 ALA A CA 1
ATOM 764 C C . ALA A 1 105 ? 8.791 7.810 0.550 1.00 89.62 105 ALA A C 1
ATOM 766 O O . ALA A 1 105 ? 9.901 8.319 0.457 1.00 89.62 105 ALA A O 1
ATOM 767 N N . SER A 1 106 ? 8.335 7.394 1.735 1.00 89.94 106 SER A N 1
ATOM 768 C CA . SER A 1 106 ? 9.133 7.386 2.971 1.00 89.94 106 SER A CA 1
ATOM 769 C C . SER A 1 106 ? 10.422 6.545 2.914 1.00 89.94 106 SER A C 1
ATOM 771 O O . SER A 1 106 ? 11.239 6.621 3.832 1.00 89.94 106 SER A O 1
ATOM 773 N N . LEU A 1 107 ? 10.579 5.691 1.898 1.00 93.00 107 LEU A N 1
ATOM 774 C CA . LEU A 1 107 ? 11.775 4.88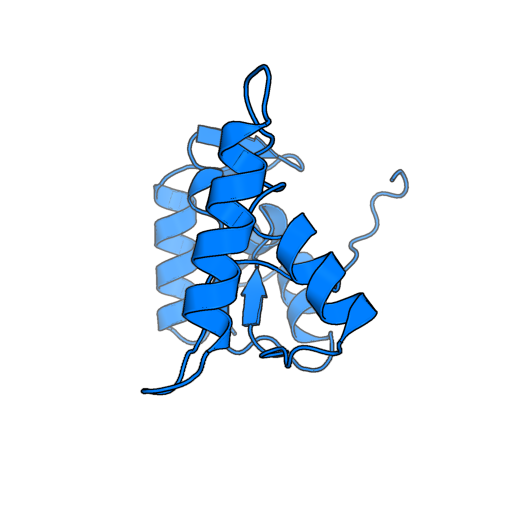8 1.649 1.00 93.00 107 LEU A CA 1
ATOM 775 C C . LEU A 1 107 ? 12.829 5.624 0.813 1.00 93.00 107 LEU A C 1
ATOM 777 O O . LEU A 1 107 ? 13.950 5.132 0.748 1.00 93.00 107 LEU A O 1
ATOM 781 N N . VAL A 1 108 ? 12.513 6.783 0.221 1.00 96.19 108 VAL A N 1
ATOM 782 C CA . VAL A 1 108 ? 13.488 7.582 -0.538 1.00 96.19 108 VAL A CA 1
ATOM 783 C C . VAL A 1 108 ? 14.711 7.896 0.331 1.00 96.19 108 VAL A C 1
ATOM 785 O O . VAL A 1 108 ? 14.592 8.252 1.506 1.00 96.19 108 VAL A O 1
ATOM 788 N N . GLY A 1 109 ? 15.899 7.719 -0.248 1.00 96.38 109 GLY A N 1
ATOM 789 C CA . GLY A 1 109 ? 17.185 7.863 0.432 1.00 96.38 109 GLY A CA 1
ATOM 790 C C . GLY A 1 109 ? 17.592 6.648 1.271 1.00 96.38 109 GLY A C 1
ATOM 791 O O . GLY A 1 109 ? 18.521 6.750 2.072 1.00 96.38 109 GLY A O 1
ATOM 792 N N . ARG A 1 110 ? 16.906 5.505 1.131 1.00 95.06 110 ARG A N 1
ATOM 793 C CA . ARG A 1 110 ? 17.231 4.259 1.840 1.00 95.06 110 ARG A CA 1
ATOM 794 C C . ARG A 1 110 ? 17.470 3.117 0.863 1.00 95.06 110 ARG A C 1
ATOM 796 O O . ARG A 1 110 ? 16.850 3.038 -0.193 1.00 95.06 110 ARG A O 1
ATOM 803 N N . GLU A 1 111 ? 18.326 2.190 1.273 1.00 95.06 111 GLU A N 1
ATOM 804 C CA . GLU A 1 111 ? 18.453 0.887 0.631 1.00 95.06 111 GLU A CA 1
ATOM 805 C C . GLU A 1 111 ? 17.661 -0.150 1.429 1.00 95.06 111 GLU A C 1
ATOM 807 O O . GLU A 1 111 ? 17.762 -0.223 2.657 1.00 95.06 111 GLU A O 1
ATOM 812 N N . SER A 1 112 ? 16.853 -0.944 0.735 1.00 92.00 112 SER A N 1
ATOM 813 C CA . SER A 1 112 ? 16.117 -2.065 1.316 1.00 92.00 112 SER A CA 1
ATOM 814 C C . SER A 1 112 ? 15.977 -3.168 0.282 1.00 92.00 112 SER A C 1
ATOM 816 O O . SER A 1 112 ? 15.753 -2.902 -0.895 1.00 92.00 112 SER A O 1
ATOM 818 N N . ASP A 1 113 ? 16.126 -4.415 0.725 1.00 89.88 113 ASP A N 1
ATOM 819 C CA . ASP A 1 113 ? 16.073 -5.606 -0.133 1.00 89.88 113 ASP A CA 1
ATOM 820 C C . ASP A 1 113 ? 17.051 -5.551 -1.325 1.00 89.88 113 ASP A C 1
ATOM 822 O O . ASP A 1 113 ? 16.781 -6.098 -2.394 1.00 89.88 113 ASP A O 1
ATOM 826 N N . GLY A 1 114 ? 18.194 -4.873 -1.146 1.00 92.56 114 GLY A N 1
ATOM 827 C CA . GLY A 1 114 ? 19.204 -4.679 -2.191 1.00 92.56 114 GLY A CA 1
ATOM 828 C C . GLY A 1 114 ? 18.789 -3.695 -3.290 1.00 92.56 114 GLY A C 1
ATOM 829 O O . GLY A 1 114 ? 19.376 -3.706 -4.370 1.00 92.56 114 GLY A O 1
ATOM 830 N N . VAL A 1 115 ? 17.764 -2.874 -3.047 1.00 95.88 115 VAL A N 1
ATOM 831 C CA . VAL A 1 115 ? 17.319 -1.808 -3.948 1.00 95.88 115 VAL A CA 1
ATOM 832 C C . VAL A 1 115 ? 17.518 -0.465 -3.255 1.00 95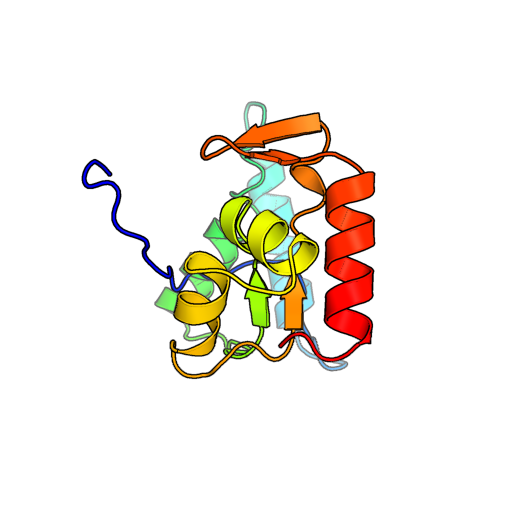.88 115 VAL A C 1
ATOM 834 O O . VAL A 1 115 ? 16.940 -0.214 -2.194 1.00 95.88 115 VAL A O 1
ATOM 837 N N . ALA A 1 116 ? 18.330 0.400 -3.861 1.00 96.94 116 ALA A N 1
ATOM 838 C CA . ALA A 1 116 ? 18.425 1.801 -3.476 1.00 96.94 116 ALA A CA 1
ATOM 839 C C . ALA A 1 116 ? 17.189 2.541 -3.999 1.00 96.94 116 ALA A C 1
ATOM 841 O O . ALA A 1 116 ? 16.920 2.524 -5.199 1.00 96.94 116 ALA A O 1
ATOM 842 N N . VAL A 1 117 ? 16.422 3.152 -3.097 1.00 97.56 117 VAL A N 1
ATOM 843 C CA . VAL A 1 117 ? 15.230 3.919 -3.459 1.00 97.56 117 VAL A CA 1
ATOM 844 C C . VAL A 1 117 ? 15.605 5.393 -3.527 1.00 97.56 117 VAL A C 1
ATOM 846 O O . VAL A 1 117 ? 15.809 6.035 -2.496 1.00 97.56 117 VAL A O 1
ATOM 849 N N . ASP A 1 118 ? 15.697 5.930 -4.738 1.00 97.31 118 ASP A N 1
ATOM 850 C CA . ASP A 1 118 ? 15.875 7.356 -5.005 1.00 97.31 118 ASP A CA 1
ATOM 851 C C . ASP A 1 118 ? 14.617 7.964 -5.653 1.00 97.31 118 ASP A C 1
ATOM 853 O O . ASP A 1 118 ? 13.629 7.275 -5.924 1.00 97.31 118 ASP A O 1
ATOM 857 N N . GLU A 1 119 ? 14.626 9.284 -5.837 1.00 97.12 119 GLU A N 1
ATOM 858 C CA . GLU A 1 119 ? 13.505 10.010 -6.446 1.00 97.12 119 GLU A CA 1
ATOM 859 C C . GLU A 1 119 ? 13.261 9.549 -7.889 1.00 97.12 119 GLU A C 1
ATOM 861 O O . GLU A 1 119 ? 12.115 9.318 -8.269 1.00 97.12 119 GLU A O 1
ATOM 866 N N . ALA A 1 120 ? 14.328 9.305 -8.655 1.00 97.56 120 ALA A N 1
ATOM 867 C CA . ALA A 1 120 ? 14.241 8.862 -10.045 1.00 97.56 120 ALA A CA 1
ATOM 868 C C . ALA A 1 120 ? 13.558 7.490 -10.184 1.00 97.56 120 ALA A C 1
ATOM 870 O O . ALA A 1 120 ? 12.749 7.287 -11.095 1.00 97.56 120 ALA A O 1
ATOM 871 N N . LEU A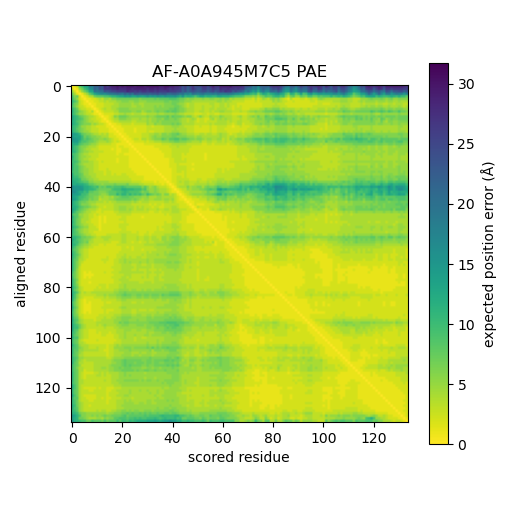 1 121 ? 13.834 6.551 -9.273 1.00 97.94 121 LEU A N 1
ATOM 872 C CA . LEU A 1 121 ? 13.169 5.252 -9.231 1.00 97.94 121 LEU A CA 1
ATOM 873 C C . LEU A 1 121 ? 11.665 5.410 -8.989 1.00 97.94 121 LEU A C 1
ATOM 875 O O . LEU A 1 121 ? 10.863 4.764 -9.665 1.00 97.94 121 LEU A O 1
ATOM 879 N N . ILE A 1 122 ? 11.281 6.267 -8.037 1.00 97.38 122 ILE A N 1
ATOM 880 C CA . ILE A 1 122 ? 9.872 6.536 -7.732 1.00 97.38 122 ILE A CA 1
ATOM 881 C C . ILE A 1 122 ? 9.178 7.183 -8.931 1.00 97.38 122 ILE A C 1
ATOM 883 O O . ILE A 1 122 ? 8.115 6.714 -9.327 1.00 97.38 122 ILE A O 1
ATOM 887 N N . GLU A 1 123 ? 9.778 8.205 -9.542 1.00 97.56 123 GLU A N 1
ATOM 888 C CA . GLU A 1 123 ? 9.222 8.886 -10.717 1.00 97.56 123 GLU A CA 1
ATOM 889 C C . GLU A 1 123 ? 9.045 7.934 -11.905 1.00 97.56 123 GLU A C 1
ATOM 891 O O . GLU A 1 123 ? 7.989 7.921 -12.539 1.00 97.56 123 GLU A O 1
ATOM 896 N N . THR A 1 124 ? 10.032 7.074 -12.166 1.00 97.94 124 THR A N 1
ATOM 897 C CA . THR A 1 124 ? 9.952 6.079 -13.247 1.00 97.94 124 THR A CA 1
ATOM 898 C C . THR A 1 124 ? 8.857 5.048 -12.966 1.00 97.94 124 THR A C 1
ATOM 900 O O . 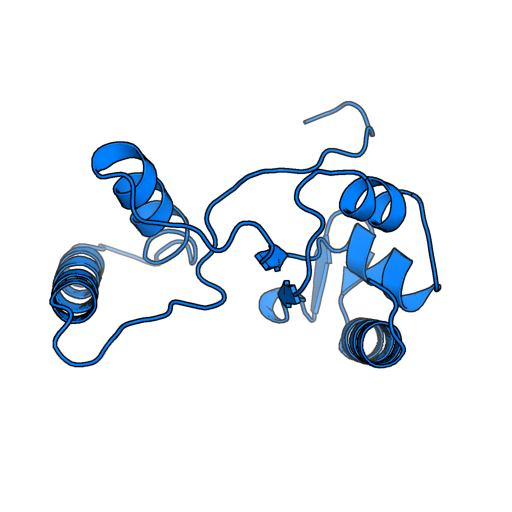THR A 1 124 ? 8.063 4.726 -13.850 1.00 97.94 124 THR A O 1
ATOM 903 N N . ALA A 1 125 ? 8.752 4.562 -11.724 1.00 97.50 125 ALA A N 1
ATOM 904 C CA . ALA A 1 125 ? 7.678 3.655 -11.327 1.00 97.50 125 ALA A CA 1
ATOM 905 C C . ALA A 1 125 ? 6.292 4.322 -11.425 1.00 97.50 125 ALA A C 1
ATOM 907 O O . ALA A 1 125 ? 5.332 3.684 -11.854 1.00 97.50 125 ALA A O 1
ATOM 908 N N . MET A 1 126 ? 6.177 5.608 -11.071 1.00 96.75 126 MET A N 1
ATOM 909 C CA . MET A 1 126 ? 4.949 6.392 -11.245 1.00 96.75 126 MET A CA 1
ATOM 910 C C . MET A 1 126 ? 4.556 6.518 -12.718 1.00 96.75 126 MET A C 1
ATOM 912 O O . MET A 1 126 ? 3.385 6.324 -13.044 1.00 96.75 126 MET A O 1
ATOM 916 N N . ALA A 1 127 ? 5.513 6.817 -13.599 1.00 97.38 127 ALA A N 1
ATOM 917 C CA . ALA A 1 127 ? 5.272 6.906 -15.036 1.00 97.38 127 ALA A CA 1
ATOM 918 C C . ALA A 1 127 ? 4.774 5.566 -15.601 1.00 97.38 127 ALA A C 1
ATOM 920 O O . ALA A 1 127 ? 3.739 5.530 -16.263 1.00 97.38 127 ALA A O 1
ATOM 921 N N . ALA A 1 128 ? 5.423 4.455 -15.237 1.00 96.88 128 ALA A N 1
ATOM 922 C CA . ALA A 1 128 ? 4.988 3.117 -15.639 1.00 96.88 128 ALA A CA 1
ATOM 923 C C . ALA A 1 128 ? 3.541 2.821 -15.199 1.00 96.88 128 ALA A C 1
ATOM 925 O O . ALA A 1 128 ? 2.741 2.287 -15.968 1.00 96.88 128 ALA A O 1
ATOM 926 N N . LEU A 1 129 ? 3.164 3.204 -13.975 1.00 95.25 129 LEU A N 1
ATOM 927 C CA . LEU A 1 129 ? 1.788 3.049 -13.494 1.00 95.25 129 LEU A CA 1
ATOM 928 C C . LEU A 1 129 ? 0.784 3.896 -14.281 1.00 95.25 129 LEU A C 1
ATOM 930 O O . LEU A 1 129 ? -0.300 3.406 -14.592 1.00 95.25 129 LEU A O 1
ATOM 934 N N . ALA A 1 130 ? 1.139 5.135 -14.629 1.00 94.44 130 ALA A N 1
ATOM 935 C CA . ALA A 1 130 ? 0.293 6.004 -15.446 1.00 94.44 130 ALA A CA 1
ATOM 936 C C . ALA A 1 130 ? 0.056 5.438 -16.861 1.00 94.44 130 ALA A C 1
ATOM 938 O O . ALA A 1 130 ? -0.987 5.697 -17.458 1.00 94.44 130 ALA A O 1
ATOM 939 N N . GLU A 1 131 ? 0.987 4.625 -17.365 1.00 95.00 131 GLU A N 1
ATOM 940 C CA . GLU A 1 131 ? 0.901 3.928 -18.655 1.00 95.00 131 GLU A CA 1
ATOM 941 C C . GLU A 1 131 ? 0.192 2.561 -18.581 1.00 95.00 131 GLU A C 1
ATOM 943 O O . GLU A 1 131 ? 0.033 1.891 -19.601 1.00 95.00 131 GLU A O 1
ATOM 948 N N . GLY A 1 132 ? -0.283 2.147 -17.400 1.00 92.06 132 GLY A N 1
ATOM 949 C CA . GLY A 1 132 ? -1.037 0.902 -17.226 1.00 92.06 132 GLY A CA 1
ATOM 950 C C . GLY A 1 132 ? -0.190 -0.302 -16.813 1.00 92.06 132 GLY A C 1
ATOM 951 O O . GLY A 1 132 ? -0.562 -1.437 -17.094 1.00 92.06 132 GLY A O 1
ATOM 952 N N . ALA A 1 133 ? 0.932 -0.090 -16.120 1.00 89.94 133 ALA A N 1
ATOM 953 C CA . ALA A 1 133 ? 1.753 -1.174 -15.578 1.00 89.94 133 ALA A CA 1
ATOM 954 C C . ALA A 1 133 ? 1.134 -1.913 -14.367 1.00 89.94 133 ALA A C 1
ATOM 956 O O . ALA A 1 133 ? 1.868 -2.608 -13.663 1.00 89.94 133 ALA A O 1
ATOM 957 N N . LEU A 1 134 ? -0.176 -1.835 -14.114 1.00 85.38 134 LEU A N 1
ATOM 958 C CA . LEU A 1 134 ? -0.869 -2.700 -13.147 1.00 85.38 134 LEU A CA 1
ATOM 959 C C . LEU A 1 134 ? -1.692 -3.763 -13.860 1.00 85.38 134 LEU A C 1
ATOM 961 O O . LEU A 1 134 ? -2.604 -3.391 -14.625 1.00 85.38 134 LEU A O 1
#

Sequence (134 aa):
NGDGRLRVFRNVHNAFCLFGVGNPVLDFLIEAATRIALRLDGPASPQLLGPKLLTALHNIVGFPLIETAGAASPLVLRDLAAGGGPALDKLRAEPPAPAVLNLCASLVGRESDGVAVDEALIETAMAALAEGAL